Protein AF-X0V994-F1 (afdb_monomer_lite)

Radius of gyration: 14.12 Å; chains: 1; bounding box: 24×23×41 Å

Foldseek 3Di:
DQAEAEAEAEDPPCVPVDDRVVVVVVVRVVCVVVVHDSPHYYYHYHDDFVVVLVCCCVPVVHNGD

Organism: NCBI:txid412755

Secondary structure (DSSP, 8-state):
----EEEEEE-TT-BTTB-HHHHHHHHHHHHHHTT--TT-EEEEEE--HHHHHHHHHHHHS-S--

pLDDT: mean 93.1, std 7.8, range [47.72, 98.31]

InterPro domains:
  IPR023091 Metalloprotease catalytic domain superfamily, predicted [G3DSA:3.40.390.30] (6-65)

Structure (mmCIF, N/CA/C/O backbone):
data_AF-X0V994-F1
#
_entry.id   AF-X0V994-F1
#
loop_
_atom_site.group_PDB
_atom_site.id
_atom_site.type_symbol
_atom_site.label_atom_id
_atom_site.label_alt_id
_atom_site.label_comp_id
_atom_site.label_asym_id
_atom_site.label_entity_id
_atom_site.label_seq_id
_atom_site.pdbx_PDB_ins_code
_atom_site.Cartn_x
_atom_site.Cartn_y
_atom_site.Cartn_z
_atom_site.occupancy
_atom_site.B_iso_or_equiv
_atom_site.auth_seq_id
_atom_site.auth_comp_id
_atom_site.auth_asym_id
_atom_site.auth_atom_id
_atom_site.pdbx_PDB_model_num
ATOM 1 N N . MET A 1 1 ? -0.557 1.010 25.541 1.00 47.72 1 MET A N 1
ATOM 2 C CA . MET A 1 1 ? -1.374 1.440 24.390 1.00 47.72 1 MET A CA 1
ATOM 3 C C . MET A 1 1 ? -0.799 0.715 23.193 1.00 47.72 1 MET A C 1
ATOM 5 O O . MET A 1 1 ? 0.369 0.949 22.914 1.00 47.72 1 MET A O 1
ATOM 9 N N . ASN A 1 2 ? -1.531 -0.215 22.576 1.00 61.81 2 ASN A N 1
ATOM 10 C CA . ASN A 1 2 ? -1.074 -0.774 21.298 1.00 61.81 2 ASN A CA 1
ATOM 11 C C . ASN A 1 2 ? -1.147 0.341 20.259 1.00 61.81 2 ASN A C 1
ATOM 13 O O . ASN A 1 2 ? -2.036 1.189 20.358 1.00 61.81 2 ASN A O 1
ATOM 17 N N . VAL A 1 3 ? -0.184 0.381 19.353 1.00 76.88 3 VAL A N 1
ATOM 18 C CA . VAL A 1 3 ? -0.104 1.352 18.262 1.00 76.88 3 VAL A CA 1
ATOM 19 C C . VAL A 1 3 ? -0.463 0.597 16.988 1.00 76.88 3 VAL A C 1
ATOM 21 O O . VAL A 1 3 ? -0.156 -0.587 16.877 1.00 76.88 3 VAL A O 1
ATOM 24 N N . ILE A 1 4 ? -1.141 1.262 16.056 1.00 89.62 4 ILE A N 1
ATOM 25 C CA . ILE A 1 4 ? -1.423 0.686 14.740 1.00 89.62 4 ILE A CA 1
ATOM 26 C C . ILE A 1 4 ? -0.085 0.404 14.051 1.00 89.62 4 ILE A C 1
ATOM 28 O O . ILE A 1 4 ? 0.746 1.305 13.946 1.00 89.62 4 ILE A O 1
ATOM 32 N N . GLU A 1 5 ? 0.110 -0.817 13.561 1.00 92.81 5 GLU A N 1
ATOM 33 C CA . GLU A 1 5 ? 1.299 -1.158 12.781 1.00 92.81 5 GLU A CA 1
ATOM 34 C C . GLU A 1 5 ? 1.037 -0.920 11.296 1.00 92.81 5 GLU A C 1
ATOM 36 O O . GLU A 1 5 ? 0.071 -1.434 10.730 1.00 92.81 5 GLU A O 1
ATOM 41 N N . ILE A 1 6 ? 1.882 -0.112 10.657 1.00 95.25 6 ILE A N 1
ATOM 42 C CA . ILE A 1 6 ? 1.752 0.223 9.239 1.00 95.25 6 ILE A CA 1
ATOM 43 C C . ILE A 1 6 ? 3.072 -0.088 8.544 1.00 95.25 6 ILE A C 1
ATOM 45 O O . ILE A 1 6 ? 4.091 0.551 8.802 1.00 95.25 6 ILE A O 1
ATOM 49 N N . ASN A 1 7 ? 3.044 -1.047 7.624 1.00 96.06 7 ASN A N 1
ATOM 50 C CA . ASN A 1 7 ? 4.190 -1.399 6.799 1.00 96.06 7 ASN A CA 1
ATOM 51 C C . ASN A 1 7 ? 4.031 -0.808 5.395 1.00 96.06 7 ASN A C 1
ATOM 53 O O . ASN A 1 7 ? 3.061 -1.111 4.700 1.00 96.06 7 ASN A O 1
ATOM 57 N N . VAL A 1 8 ? 4.988 0.015 4.967 1.00 96.19 8 VAL A N 1
ATOM 58 C CA . VAL A 1 8 ? 4.999 0.629 3.634 1.00 96.19 8 VAL A CA 1
ATOM 59 C C . VAL A 1 8 ? 6.089 -0.024 2.792 1.00 96.19 8 VAL A C 1
ATOM 61 O O . VAL A 1 8 ? 7.272 0.067 3.110 1.00 96.19 8 VAL A O 1
ATOM 64 N N . LEU A 1 9 ? 5.685 -0.654 1.693 1.00 95.75 9 LEU A N 1
ATOM 65 C CA . LEU A 1 9 ? 6.566 -1.247 0.694 1.00 95.75 9 LEU A CA 1
ATOM 66 C C . LEU A 1 9 ? 6.478 -0.429 -0.590 1.00 95.75 9 LEU A C 1
ATOM 68 O O . LEU A 1 9 ? 5.387 -0.184 -1.101 1.00 95.75 9 LEU A O 1
ATOM 72 N N . ILE A 1 10 ? 7.621 -0.010 -1.118 1.00 95.50 10 ILE A N 1
ATOM 73 C CA . ILE A 1 10 ? 7.706 0.702 -2.393 1.00 95.50 10 ILE A CA 1
ATOM 74 C C . ILE A 1 10 ? 8.471 -0.190 -3.361 1.00 95.50 10 ILE A C 1
ATOM 76 O O . ILE A 1 10 ? 9.553 -0.675 -3.033 1.00 95.50 10 ILE A O 1
ATOM 80 N N . ASP A 1 11 ? 7.882 -0.438 -4.526 1.00 94.69 11 ASP A N 1
ATOM 81 C CA . ASP A 1 11 ? 8.510 -1.237 -5.568 1.00 94.69 11 ASP A CA 1
ATOM 82 C C . ASP A 1 11 ? 9.771 -0.564 -6.108 1.00 94.69 11 ASP A C 1
ATOM 84 O O . ASP A 1 11 ? 9.862 0.663 -6.207 1.00 94.69 11 ASP A O 1
ATOM 88 N N . ALA A 1 12 ? 10.724 -1.405 -6.509 1.00 91.25 12 ALA A N 1
ATOM 89 C CA . ALA A 1 12 ? 11.977 -0.956 -7.086 1.00 91.25 12 ALA A CA 1
ATOM 90 C C . ALA A 1 12 ? 11.750 -0.070 -8.318 1.00 91.25 12 ALA A C 1
ATOM 92 O O . ALA A 1 12 ? 10.969 -0.407 -9.210 1.00 91.25 12 ALA A O 1
ATOM 93 N N . GLY A 1 13 ? 12.459 1.055 -8.368 1.00 91.81 13 GLY A N 1
ATOM 94 C CA . GLY A 1 13 ? 12.314 2.093 -9.386 1.00 91.81 13 GLY A CA 1
ATOM 95 C C . GLY A 1 13 ? 11.375 3.235 -8.993 1.00 91.81 13 GLY A C 1
ATOM 96 O O . GLY A 1 13 ? 11.307 4.220 -9.728 1.00 91.81 13 GLY A O 1
ATOM 97 N N . PHE A 1 14 ? 10.686 3.140 -7.851 1.00 91.81 14 PHE A N 1
ATOM 98 C CA . PHE A 1 14 ? 9.860 4.220 -7.297 1.00 91.81 14 PHE A CA 1
ATOM 99 C C . PHE A 1 14 ? 10.424 4.804 -5.996 1.00 91.81 14 PHE A C 1
ATOM 101 O O . PHE A 1 14 ? 9.814 5.705 -5.408 1.00 91.81 14 PHE A O 1
ATOM 108 N N . GLU A 1 15 ? 11.581 4.329 -5.527 1.00 89.56 15 GLU A N 1
ATOM 109 C CA . GLU A 1 15 ? 12.237 4.886 -4.349 1.00 89.56 15 GLU A CA 1
ATOM 110 C C . GLU A 1 15 ? 12.546 6.375 -4.560 1.00 89.56 15 GLU A C 1
ATOM 112 O O . GLU A 1 15 ? 13.124 6.785 -5.566 1.00 89.56 15 GLU A O 1
ATOM 117 N N . GLY A 1 16 ? 12.138 7.213 -3.606 1.00 89.56 16 GLY A N 1
ATOM 118 C CA . GLY A 1 16 ? 12.330 8.664 -3.676 1.00 89.56 16 GLY A CA 1
ATOM 119 C C . GLY A 1 16 ? 11.309 9.415 -4.538 1.00 89.56 16 GLY A C 1
ATOM 120 O O . GLY A 1 16 ? 11.241 10.638 -4.439 1.00 89.56 16 GLY A O 1
ATOM 121 N N . CYS A 1 17 ? 10.460 8.731 -5.317 1.00 92.81 17 CYS A N 1
ATOM 122 C CA . CYS A 1 17 ? 9.297 9.370 -5.948 1.00 92.81 17 CYS A CA 1
ATOM 123 C C . CYS A 1 17 ? 8.241 9.772 -4.912 1.00 92.81 17 CYS A C 1
ATOM 125 O O . CYS A 1 17 ? 7.493 10.728 -5.116 1.00 92.81 17 CYS A O 1
ATOM 127 N N . ILE A 1 18 ? 8.178 9.028 -3.808 1.00 92.50 18 ILE A N 1
ATOM 128 C CA . ILE A 1 18 ? 7.292 9.288 -2.682 1.00 92.50 18 ILE A CA 1
ATOM 129 C C . ILE A 1 18 ? 7.977 8.900 -1.375 1.00 92.50 18 ILE A C 1
ATOM 131 O O . ILE A 1 18 ? 8.728 7.927 -1.313 1.00 92.50 18 ILE A O 1
ATOM 135 N N . ASP A 1 19 ? 7.721 9.684 -0.333 1.00 94.06 19 ASP A N 1
ATOM 136 C CA . ASP A 1 19 ? 8.293 9.455 0.984 1.00 94.06 19 ASP A CA 1
ATOM 137 C C . ASP A 1 19 ? 7.459 8.433 1.776 1.00 94.06 19 ASP A C 1
ATOM 139 O O . ASP A 1 19 ? 6.247 8.588 1.964 1.00 94.06 19 ASP A O 1
ATOM 143 N N . ALA A 1 20 ? 8.115 7.368 2.240 1.00 93.81 20 ALA A N 1
ATOM 144 C CA . ALA A 1 20 ? 7.461 6.292 2.981 1.00 93.81 20 ALA A CA 1
ATOM 145 C C . ALA A 1 20 ? 6.960 6.746 4.364 1.00 93.81 20 ALA A C 1
ATOM 147 O O . ALA A 1 20 ? 5.914 6.282 4.818 1.00 93.81 20 ALA A O 1
ATOM 148 N N . VAL A 1 21 ? 7.661 7.679 5.018 1.00 94.62 21 VAL A N 1
ATOM 149 C CA . VAL A 1 21 ? 7.271 8.221 6.331 1.00 94.62 21 VAL A CA 1
ATOM 150 C C . VAL A 1 21 ? 6.016 9.084 6.197 1.00 94.62 21 VAL A C 1
ATOM 152 O O . VAL A 1 21 ? 5.109 9.024 7.028 1.00 94.62 21 VAL A O 1
ATOM 155 N N . TRP A 1 22 ? 5.914 9.844 5.113 1.00 95.94 22 TRP A N 1
ATOM 156 C CA . TRP A 1 22 ? 4.739 10.627 4.768 1.00 95.94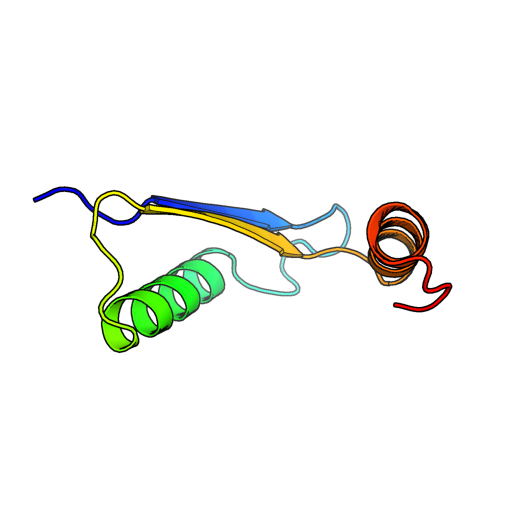 22 TRP A CA 1
ATOM 157 C C . TRP A 1 22 ? 3.528 9.731 4.495 1.00 95.94 22 TRP A C 1
ATOM 159 O O . TRP A 1 22 ? 2.453 9.979 5.045 1.00 95.94 22 TRP A O 1
ATOM 169 N N . LEU A 1 23 ? 3.706 8.653 3.719 1.00 95.94 23 LEU A N 1
ATOM 170 C CA . LEU A 1 23 ? 2.656 7.655 3.483 1.00 95.94 23 LEU A CA 1
ATOM 171 C C . LEU A 1 23 ? 2.182 7.003 4.783 1.00 95.94 23 LEU A C 1
ATOM 173 O O . LEU A 1 23 ? 0.975 6.909 5.015 1.00 95.94 23 LEU A O 1
ATOM 177 N N . HIS A 1 24 ? 3.121 6.615 5.649 1.00 95.62 24 HIS A N 1
ATOM 178 C CA . HIS A 1 24 ? 2.812 6.087 6.973 1.00 95.62 24 HIS A CA 1
ATOM 179 C C . HIS A 1 24 ? 1.965 7.082 7.779 1.00 95.62 24 HIS A C 1
ATOM 181 O O . HIS A 1 24 ? 0.912 6.720 8.300 1.00 95.62 24 HIS A O 1
ATOM 187 N N . SER A 1 25 ? 2.376 8.355 7.846 1.00 95.12 25 SER A N 1
ATOM 188 C CA . SER A 1 25 ? 1.653 9.380 8.609 1.00 95.12 25 SER A CA 1
ATOM 189 C C . SER A 1 25 ? 0.235 9.621 8.084 1.00 95.12 25 SER A C 1
ATOM 191 O O . SER A 1 25 ? -0.693 9.811 8.871 1.00 95.12 25 SER A O 1
ATOM 193 N N . ILE A 1 26 ? 0.030 9.596 6.764 1.00 96.25 26 ILE A N 1
ATOM 194 C CA . ILE A 1 26 ? -1.312 9.729 6.185 1.00 96.25 26 ILE A CA 1
ATOM 195 C C . ILE A 1 26 ? -2.177 8.521 6.519 1.00 96.25 26 ILE A C 1
ATOM 197 O O . ILE A 1 26 ? -3.312 8.703 6.961 1.00 96.25 26 ILE A O 1
ATOM 201 N N . ALA A 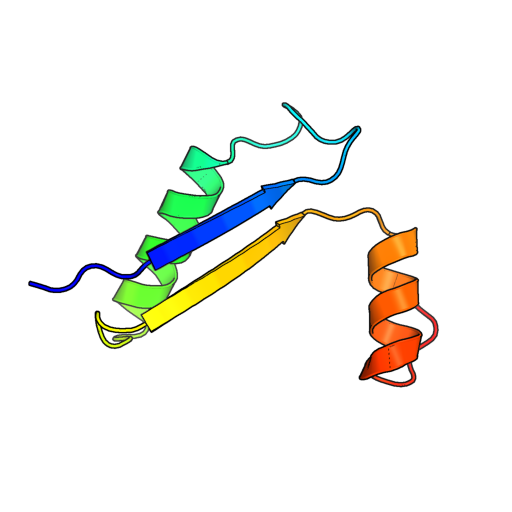1 27 ? -1.656 7.308 6.328 1.00 95.31 27 ALA A N 1
ATOM 202 C CA . ALA A 1 27 ? -2.388 6.086 6.633 1.00 95.31 27 ALA A CA 1
ATOM 203 C C . ALA A 1 27 ? -2.813 6.051 8.110 1.00 95.31 27 ALA A C 1
ATOM 205 O O . ALA A 1 27 ? -3.983 5.814 8.406 1.00 95.31 27 ALA A O 1
ATOM 206 N N . GLU A 1 28 ? -1.906 6.398 9.024 1.00 94.31 28 GLU A N 1
ATOM 207 C CA . GLU A 1 28 ? -2.192 6.499 10.456 1.00 94.31 28 GLU A CA 1
ATOM 208 C C . GLU A 1 28 ? -3.317 7.501 10.745 1.00 94.31 28 GLU A C 1
ATOM 210 O O . GLU A 1 28 ? -4.302 7.158 11.399 1.00 94.31 28 GLU A O 1
ATOM 215 N N . ARG A 1 29 ? -3.226 8.725 10.206 1.00 94.88 29 ARG A N 1
ATOM 216 C CA . ARG A 1 29 ? -4.254 9.762 10.403 1.00 94.88 29 ARG A CA 1
ATOM 217 C C . ARG A 1 29 ? -5.626 9.316 9.910 1.00 94.88 29 ARG A C 1
ATOM 219 O O . ARG A 1 29 ? -6.625 9.595 10.571 1.00 94.88 29 ARG A O 1
ATOM 226 N N . VAL A 1 30 ? -5.684 8.630 8.769 1.00 95.19 30 VAL A N 1
ATOM 227 C CA . VAL A 1 30 ? -6.940 8.100 8.224 1.00 95.19 30 VAL A CA 1
ATOM 228 C C . VAL A 1 30 ? -7.507 7.016 9.138 1.00 95.19 30 VAL A C 1
ATOM 230 O O . VAL A 1 30 ? -8.686 7.079 9.474 1.00 95.19 30 VAL A O 1
ATOM 233 N N . LEU A 1 31 ? -6.694 6.058 9.589 1.00 93.94 31 LEU A N 1
ATOM 234 C CA . LEU A 1 31 ? -7.157 4.976 10.464 1.00 93.94 31 LEU A CA 1
ATOM 235 C C . LEU A 1 31 ? -7.650 5.497 11.821 1.00 93.94 31 LEU A C 1
ATOM 237 O O . LEU A 1 31 ? -8.696 5.060 12.303 1.00 93.94 31 LEU A O 1
ATOM 241 N N . VAL A 1 32 ? -6.957 6.484 12.397 1.00 92.38 32 VAL A N 1
ATOM 242 C CA . VAL A 1 32 ? -7.398 7.173 13.619 1.00 92.38 32 VAL A CA 1
ATOM 243 C C . VAL A 1 32 ? -8.731 7.887 13.390 1.00 92.38 32 VAL A C 1
ATOM 245 O O . VAL A 1 32 ? -9.647 7.743 14.197 1.00 92.38 32 VAL A O 1
ATOM 248 N N . ALA A 1 33 ? -8.879 8.612 12.277 1.00 94.94 33 ALA A N 1
ATOM 249 C CA . ALA A 1 33 ? -10.126 9.303 11.941 1.00 94.94 33 ALA A CA 1
ATOM 250 C C . ALA A 1 33 ? -11.305 8.339 11.708 1.00 94.94 33 ALA A C 1
ATOM 252 O O . ALA A 1 33 ? -12.450 8.698 11.972 1.00 94.94 33 ALA A O 1
ATOM 253 N N . GLN A 1 34 ? -11.032 7.117 11.246 1.00 94.25 34 GLN A N 1
ATOM 254 C CA . GLN A 1 34 ? -12.025 6.049 11.089 1.00 94.25 34 GLN A CA 1
ATOM 255 C C . GLN A 1 34 ? -12.326 5.298 12.401 1.00 94.25 34 GLN A C 1
ATOM 257 O O . GLN A 1 34 ? -13.165 4.401 12.408 1.00 94.25 34 GLN A O 1
ATOM 262 N N . GLY A 1 35 ? -11.663 5.640 13.513 1.00 92.56 35 GLY A N 1
ATOM 263 C CA . GLY A 1 35 ? -11.869 4.982 14.806 1.00 92.56 35 GLY A CA 1
ATOM 264 C C . GLY A 1 35 ? -11.398 3.526 14.833 1.00 92.56 35 GLY A C 1
ATOM 265 O O . GLY A 1 35 ? -11.953 2.712 15.573 1.00 92.56 35 GLY A O 1
ATOM 266 N N . VAL A 1 36 ? -10.406 3.176 14.010 1.00 92.12 36 VAL A N 1
ATOM 267 C CA . VAL A 1 36 ? -9.875 1.812 13.926 1.00 92.12 36 VAL A CA 1
ATOM 268 C C . VAL A 1 36 ? -9.165 1.435 15.229 1.00 92.12 36 VAL A C 1
ATOM 270 O O . VAL A 1 36 ? -8.465 2.245 15.837 1.00 92.12 36 VAL A O 1
ATOM 273 N N . SER A 1 37 ? -9.350 0.184 15.663 1.00 88.38 37 SER A N 1
ATOM 274 C CA . SER A 1 37 ? -8.687 -0.356 16.853 1.00 88.38 37 SER A CA 1
ATOM 275 C C . SER A 1 37 ? -7.172 -0.267 16.718 1.00 88.38 37 SER A C 1
ATOM 277 O O . SER A 1 37 ? -6.606 -0.570 15.668 1.00 88.38 37 SER A O 1
ATOM 279 N N . SER A 1 38 ? -6.497 0.055 17.815 1.00 83.69 38 SER A N 1
ATOM 280 C CA . SER A 1 38 ? -5.046 0.180 17.838 1.00 83.69 38 SER A CA 1
ATOM 281 C C . SER A 1 38 ? -4.294 -1.160 17.828 1.00 83.69 38 SER A C 1
ATOM 283 O O . SER A 1 38 ? -3.073 -1.182 17.890 1.00 83.69 38 SER A O 1
ATOM 285 N N . ASN A 1 39 ? -5.020 -2.278 17.722 1.00 88.69 39 ASN A N 1
ATOM 286 C CA . ASN A 1 39 ? -4.487 -3.622 17.485 1.00 88.69 39 ASN A CA 1
ATOM 287 C C . ASN A 1 39 ? -4.619 -4.042 16.006 1.00 88.69 39 ASN A C 1
ATOM 289 O O . ASN A 1 39 ? -4.912 -5.201 15.711 1.00 88.69 39 ASN A O 1
ATOM 293 N N . THR A 1 40 ? -4.503 -3.078 15.093 1.00 89.88 40 THR A N 1
ATOM 294 C CA . THR A 1 40 ? -4.643 -3.282 13.646 1.00 89.88 40 THR A CA 1
ATOM 295 C C . THR A 1 40 ? -3.281 -3.202 12.977 1.00 89.88 40 THR A C 1
ATOM 297 O O . THR A 1 40 ? -2.488 -2.320 13.303 1.00 89.88 40 THR A O 1
ATOM 300 N N . GLU A 1 41 ? -3.057 -4.088 12.012 1.00 93.88 41 GLU A N 1
ATOM 301 C CA . GLU A 1 41 ? -1.909 -4.064 11.110 1.00 93.88 41 GLU A CA 1
ATOM 302 C C . GLU A 1 41 ? -2.381 -3.717 9.689 1.00 93.88 41 GLU A C 1
ATOM 304 O O . GLU A 1 41 ? -3.399 -4.234 9.219 1.00 93.88 41 GLU A O 1
ATOM 309 N N . LEU A 1 42 ? -1.653 -2.832 9.006 1.00 94.81 42 LEU A N 1
ATOM 310 C CA . LEU A 1 42 ? -1.907 -2.428 7.626 1.00 94.81 42 LEU A CA 1
ATOM 311 C C . LEU A 1 42 ? -0.636 -2.565 6.781 1.00 94.81 42 LEU A C 1
ATOM 313 O O . LEU A 1 42 ? 0.391 -1.962 7.080 1.00 94.81 42 LEU A O 1
ATOM 317 N N . GLY A 1 43 ? -0.737 -3.275 5.656 1.00 96.06 43 GLY A N 1
ATOM 318 C CA . GLY A 1 43 ? 0.269 -3.248 4.593 1.00 96.06 43 GLY A CA 1
ATOM 319 C C . GLY A 1 43 ? -0.129 -2.288 3.472 1.00 96.06 43 GLY A C 1
ATOM 320 O O . GLY A 1 43 ? -1.213 -2.417 2.903 1.00 96.06 43 GLY A O 1
ATOM 321 N N . LEU A 1 44 ? 0.755 -1.355 3.121 1.00 95.81 44 LEU A N 1
ATOM 322 C CA . LEU A 1 44 ? 0.618 -0.457 1.977 1.00 95.81 44 LEU A CA 1
ATOM 323 C C . LEU A 1 44 ? 1.721 -0.754 0.958 1.00 95.81 44 LEU A C 1
ATOM 325 O O . LEU A 1 44 ? 2.899 -0.716 1.299 1.00 95.81 44 LEU A O 1
ATOM 329 N N . VAL A 1 45 ? 1.346 -1.018 -0.295 1.00 95.88 45 VAL A N 1
ATOM 330 C CA . VAL A 1 45 ? 2.299 -1.301 -1.379 1.00 95.88 45 VAL A CA 1
ATOM 331 C C . VAL A 1 45 ? 2.154 -0.261 -2.484 1.00 95.88 45 VAL A C 1
ATOM 333 O O . VAL A 1 45 ? 1.085 -0.134 -3.079 1.00 95.88 45 VAL A O 1
ATOM 336 N N . ILE A 1 46 ? 3.233 0.461 -2.777 1.00 95.62 46 ILE A N 1
ATOM 337 C CA . ILE A 1 46 ? 3.351 1.329 -3.949 1.00 95.62 46 ILE A CA 1
ATOM 338 C C . ILE A 1 46 ? 3.960 0.501 -5.075 1.00 95.62 46 ILE A C 1
ATOM 340 O O . ILE A 1 46 ? 5.102 0.063 -4.977 1.00 95.62 46 ILE A O 1
ATOM 344 N N . ALA A 1 47 ? 3.179 0.273 -6.125 1.00 95.56 47 ALA A N 1
ATOM 345 C CA . ALA A 1 47 ? 3.493 -0.666 -7.192 1.00 95.56 47 ALA A CA 1
ATOM 346 C C . ALA A 1 47 ? 3.342 -0.032 -8.578 1.00 95.56 47 ALA A C 1
ATOM 348 O O . ALA A 1 47 ? 2.619 0.951 -8.755 1.00 95.56 47 ALA A O 1
ATOM 349 N N . SER A 1 48 ? 3.984 -0.640 -9.578 1.00 95.94 48 SER A N 1
ATOM 350 C CA . SER A 1 48 ? 3.82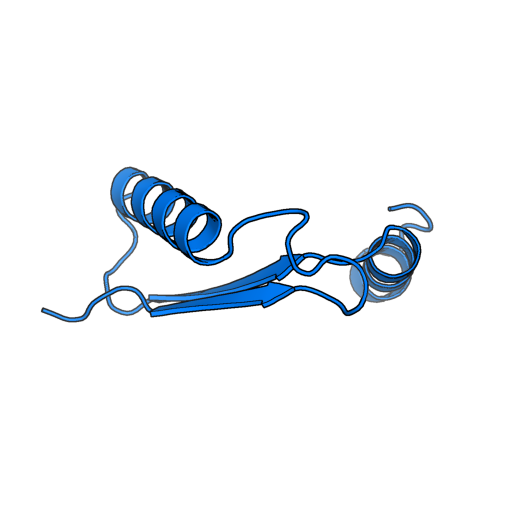2 -0.238 -10.977 1.00 95.94 48 SER A CA 1
ATOM 351 C C . SER A 1 48 ? 2.412 -0.537 -11.504 1.00 95.94 48 SER A C 1
ATOM 353 O O . SER A 1 48 ? 1.695 -1.396 -10.979 1.00 95.94 48 SER A O 1
ATOM 355 N N . GLN A 1 49 ? 2.018 0.126 -12.597 1.00 96.12 49 GLN A N 1
ATOM 356 C CA . GLN A 1 49 ? 0.727 -0.138 -13.244 1.00 96.12 49 GLN A CA 1
ATOM 357 C C . GLN A 1 49 ? 0.609 -1.585 -13.732 1.00 96.12 49 GLN A C 1
ATOM 359 O O . GLN A 1 49 ? -0.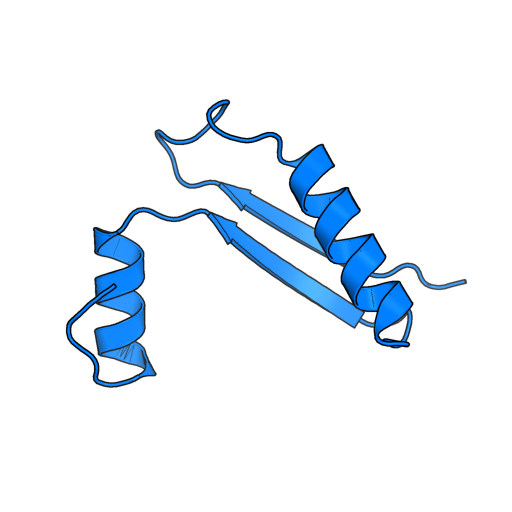464 -2.179 -13.647 1.00 96.12 49 GLN A O 1
ATOM 364 N N . GLU A 1 50 ? 1.703 -2.175 -14.213 1.00 96.81 50 GLU A N 1
ATOM 365 C CA . GLU A 1 50 ? 1.753 -3.567 -14.656 1.00 96.81 50 GLU A CA 1
ATOM 366 C C . GLU A 1 50 ? 1.451 -4.517 -13.496 1.00 96.81 50 GLU A C 1
ATOM 368 O O . GLU A 1 50 ? 0.632 -5.428 -13.646 1.00 96.81 50 GLU A O 1
ATOM 373 N N . ARG A 1 51 ? 2.053 -4.277 -12.323 1.00 96.50 51 ARG A N 1
ATOM 374 C CA . ARG A 1 51 ? 1.791 -5.083 -11.128 1.00 96.50 51 ARG A CA 1
ATOM 375 C C . ARG A 1 51 ? 0.358 -4.907 -10.639 1.00 96.50 51 ARG A C 1
ATOM 377 O O . ARG A 1 51 ? -0.292 -5.906 -10.341 1.00 96.50 51 ARG A O 1
ATOM 384 N N . VAL A 1 52 ? -0.172 -3.682 -10.610 1.00 97.44 52 VAL A N 1
ATOM 385 C CA . VAL A 1 52 ? -1.578 -3.442 -10.233 1.00 97.44 52 VAL A CA 1
ATOM 386 C C . VAL A 1 52 ? -2.530 -4.150 -11.202 1.00 97.44 52 VAL A C 1
ATOM 388 O O . VAL A 1 52 ? -3.442 -4.851 -10.763 1.00 97.44 52 VAL A O 1
ATOM 391 N N . ARG A 1 53 ? -2.282 -4.071 -12.516 1.00 98.06 53 ARG A N 1
ATOM 392 C CA . ARG A 1 53 ? -3.061 -4.800 -13.527 1.00 98.06 53 ARG A CA 1
ATOM 393 C C . ARG A 1 53 ? -3.014 -6.309 -13.300 1.00 98.06 53 ARG A C 1
ATOM 395 O O . ARG A 1 53 ? -4.051 -6.967 -13.369 1.00 98.06 53 ARG A O 1
ATOM 402 N N . GLN A 1 54 ? -1.836 -6.863 -13.012 1.00 97.94 54 GLN A N 1
ATOM 403 C CA . GLN A 1 54 ? -1.682 -8.287 -12.713 1.00 97.94 54 GLN A CA 1
ATOM 404 C C . GLN A 1 54 ? -2.475 -8.687 -11.461 1.00 97.94 54 GLN A C 1
ATOM 406 O O . GLN A 1 54 ? -3.186 -9.691 -11.485 1.00 97.94 54 GLN A O 1
ATOM 411 N N . LEU A 1 55 ? -2.409 -7.890 -10.391 1.00 97.50 55 LEU A N 1
ATOM 412 C CA . LEU A 1 55 ? -3.166 -8.124 -9.160 1.00 97.50 55 LEU A CA 1
ATOM 413 C C . LEU A 1 55 ? -4.676 -8.066 -9.412 1.00 97.50 55 LEU A C 1
ATOM 415 O O . LEU A 1 55 ? -5.396 -8.986 -9.032 1.00 97.50 55 LEU A O 1
ATOM 419 N N . ASN A 1 56 ? -5.163 -7.045 -10.114 1.00 98.31 56 ASN A N 1
ATOM 420 C CA . ASN A 1 56 ? -6.579 -6.924 -10.450 1.00 98.31 56 ASN A CA 1
ATOM 421 C C . ASN A 1 56 ? -7.069 -8.078 -11.323 1.00 98.31 56 ASN A C 1
ATOM 423 O O . ASN A 1 56 ? -8.175 -8.579 -11.117 1.00 98.31 56 ASN A O 1
ATOM 427 N N . ARG A 1 57 ? -6.253 -8.548 -12.269 1.00 98.25 57 ARG A N 1
ATOM 428 C CA . ARG A 1 57 ? -6.599 -9.716 -13.078 1.00 98.25 57 ARG A CA 1
ATOM 429 C C . ARG A 1 57 ? -6.693 -10.972 -12.215 1.00 98.25 57 ARG A C 1
ATOM 431 O O . ARG A 1 57 ? -7.659 -11.717 -12.354 1.00 98.25 57 ARG A O 1
ATOM 438 N N . ASN A 1 58 ? -5.730 -11.176 -11.317 1.00 98.19 58 ASN A N 1
ATOM 439 C CA . ASN A 1 58 ? -5.637 -12.372 -10.480 1.00 98.19 58 ASN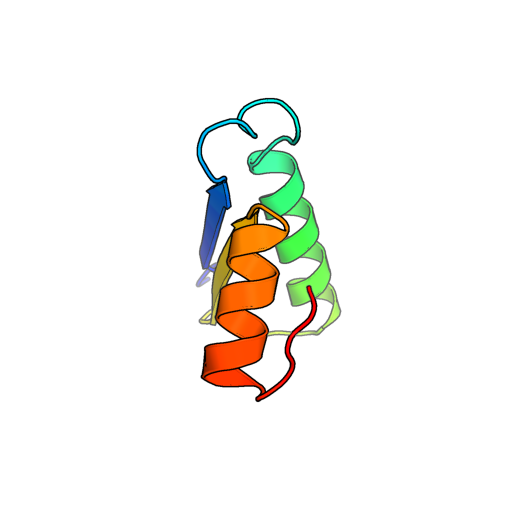 A CA 1
ATOM 440 C C . ASN A 1 58 ? -6.714 -12.429 -9.389 1.00 98.19 58 ASN A C 1
ATOM 442 O O . ASN A 1 58 ? -7.269 -13.495 -9.140 1.00 98.19 58 ASN A O 1
ATOM 446 N N . TYR A 1 59 ? -7.005 -11.299 -8.742 1.00 97.75 59 TYR A N 1
ATOM 447 C CA . TYR A 1 59 ? -7.854 -11.252 -7.548 1.00 97.75 59 TYR A CA 1
ATOM 448 C C . TYR A 1 59 ? -9.239 -10.647 -7.794 1.00 97.75 59 TYR A C 1
ATOM 450 O O . TYR A 1 59 ? -10.174 -10.966 -7.066 1.00 97.75 59 TYR A O 1
ATOM 458 N N . LEU A 1 60 ? -9.398 -9.794 -8.811 1.00 97.56 60 LEU A N 1
ATOM 459 C CA . LEU A 1 60 ? -10.667 -9.118 -9.118 1.00 97.56 60 LEU A CA 1
ATOM 460 C C . LEU A 1 60 ? -11.243 -9.499 -10.491 1.00 97.56 60 LEU A C 1
ATOM 462 O O . LEU A 1 60 ? -12.309 -8.999 -10.852 1.00 97.56 60 LEU A O 1
ATOM 466 N N . GLY A 1 61 ? -10.549 -10.335 -11.274 1.00 97.88 61 GLY A N 1
ATOM 467 C CA . GLY A 1 61 ? -10.948 -10.702 -12.637 1.00 97.88 61 GLY A CA 1
ATOM 468 C C . GLY A 1 61 ? -10.965 -9.527 -13.624 1.00 97.88 61 GLY A C 1
ATOM 469 O O . GLY A 1 61 ? -11.620 -9.609 -14.661 1.00 97.88 61 GLY A O 1
ATOM 470 N N . LYS A 1 62 ? -10.285 -8.415 -13.311 1.00 98.00 62 LYS A N 1
ATOM 471 C CA . LYS A 1 62 ? -10.276 -7.189 -14.127 1.00 98.00 62 LYS A CA 1
ATOM 472 C C . LYS A 1 62 ? -8.917 -6.997 -14.785 1.00 98.00 62 LYS A C 1
ATOM 474 O O . LYS A 1 62 ? -7.929 -6.787 -14.096 1.00 98.00 62 LYS A O 1
ATOM 479 N N . ASP A 1 63 ? -8.871 -7.003 -16.116 1.00 97.50 63 ASP A N 1
ATOM 480 C CA . ASP A 1 63 ? -7.626 -6.794 -16.869 1.00 97.50 63 ASP A CA 1
ATOM 481 C C . ASP A 1 63 ? -7.320 -5.307 -17.108 1.00 97.50 63 ASP A C 1
ATOM 483 O O . ASP A 1 63 ? -7.261 -4.817 -18.234 1.00 97.50 63 ASP A O 1
ATOM 487 N N . ARG A 1 64 ? -7.178 -4.566 -16.011 1.00 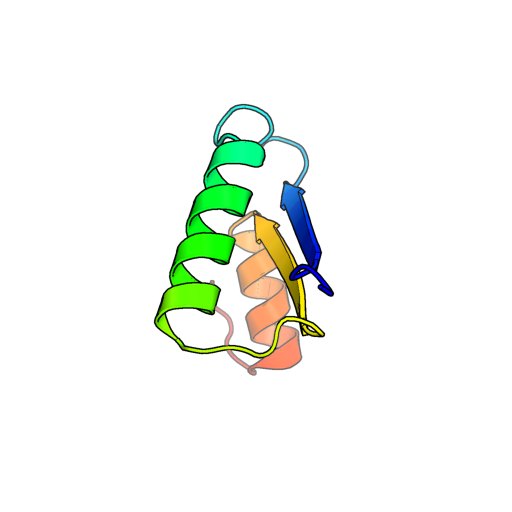96.25 64 ARG A N 1
ATOM 488 C CA . ARG A 1 64 ? -6.783 -3.155 -15.994 1.00 96.25 64 ARG A CA 1
ATOM 489 C C . ARG A 1 64 ? -6.136 -2.819 -14.647 1.00 96.25 64 ARG A C 1
ATOM 491 O O . ARG A 1 64 ? -6.477 -3.489 -13.667 1.00 96.25 64 ARG A O 1
ATOM 498 N N . PRO A 1 65 ? -5.230 -1.831 -14.586 1.00 94.25 65 PRO A N 1
ATOM 499 C CA . PRO A 1 65 ? -4.823 -1.236 -13.318 1.00 94.25 65 PRO A CA 1
ATOM 500 C C . PRO A 1 65 ? -6.027 -0.713 -12.517 1.00 94.25 65 PRO A C 1
ATOM 502 O O . PRO A 1 65 ? -7.074 -0.403 -13.137 1.00 94.25 65 PRO A O 1
#

Sequence (65 aa):
MNVIEINVLIDAGFEGCIDAVWLHSIAERVLVAQGVSSNTELGLVIASQERVRQLNRNYLGKDRP